Protein AF-A0A1F5BTQ8-F1 (afdb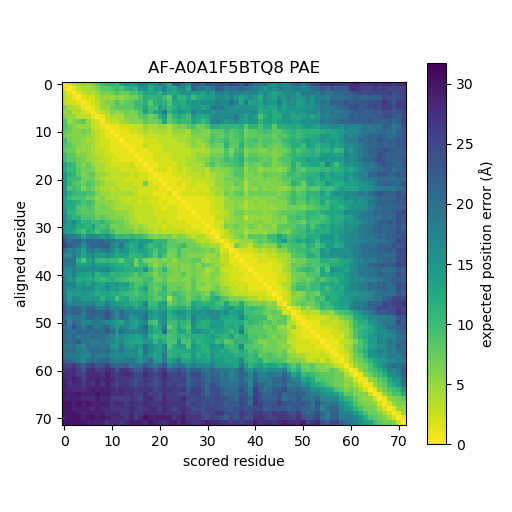_monomer)

Nearest PDB structures (foldseek):
  7zss-assembly1_P  TM=4.810E-01  e=8.437E+00  Drosophila melanogaster

Mean predicted aligned error: 12.71 Å

Structure (mmCIF, N/CA/C/O backbone):
data_AF-A0A1F5BTQ8-F1
#
_entry.id   AF-A0A1F5BTQ8-F1
#
loop_
_atom_site.group_PDB
_atom_site.id
_atom_site.type_symbol
_atom_site.label_atom_id
_atom_site.label_alt_id
_atom_site.label_comp_id
_atom_site.label_asym_id
_atom_site.label_entity_id
_atom_site.label_seq_id
_atom_site.pdbx_PDB_ins_code
_atom_site.Cartn_x
_atom_site.Cartn_y
_atom_site.Cartn_z
_atom_site.occupancy
_atom_site.B_iso_or_equiv
_atom_site.auth_seq_id
_atom_site.auth_comp_id
_atom_site.auth_asym_id
_atom_site.auth_atom_id
_atom_site.pdbx_PDB_model_num
ATOM 1 N N . MET A 1 1 ? 22.470 4.057 -15.495 1.00 59.09 1 MET A N 1
ATOM 2 C CA . MET A 1 1 ? 21.458 3.547 -14.539 1.00 59.09 1 MET A CA 1
ATOM 3 C C . MET A 1 1 ? 20.056 4.002 -14.932 1.00 59.09 1 MET A C 1
ATOM 5 O O . MET A 1 1 ? 19.216 3.136 -15.102 1.00 59.09 1 MET A O 1
ATOM 9 N N . GLU A 1 2 ? 19.797 5.294 -15.172 1.00 61.91 2 GLU A N 1
ATOM 10 C CA . GLU A 1 2 ? 18.444 5.775 -15.543 1.00 61.91 2 GLU A CA 1
ATOM 11 C C . GLU A 1 2 ? 17.908 5.240 -16.883 1.00 61.91 2 GLU A C 1
ATOM 13 O O . GLU A 1 2 ? 16.733 4.905 -17.002 1.00 61.91 2 GLU A O 1
ATOM 18 N N . GLN A 1 3 ? 18.781 5.057 -17.872 1.00 64.62 3 GLN A N 1
ATOM 19 C CA . GLN A 1 3 ? 18.402 4.575 -19.206 1.00 64.62 3 GLN A CA 1
ATOM 20 C C . GLN A 1 3 ? 17.895 3.118 -19.211 1.00 64.62 3 GLN A C 1
ATOM 22 O O . GLN A 1 3 ? 17.028 2.761 -20.003 1.00 64.62 3 GLN A O 1
ATOM 27 N N . PHE A 1 4 ? 18.352 2.302 -18.253 1.00 70.06 4 PHE A N 1
ATOM 28 C CA . PHE A 1 4 ? 17.942 0.902 -18.097 1.00 70.06 4 PHE A CA 1
ATOM 29 C C . PHE A 1 4 ? 16.473 0.773 -17.667 1.00 70.06 4 PHE A C 1
ATOM 31 O O . PHE A 1 4 ? 15.786 -0.163 -18.068 1.00 70.06 4 PHE A O 1
ATOM 38 N N . PHE A 1 5 ? 15.972 1.722 -16.871 1.00 65.88 5 PHE A N 1
ATOM 39 C CA . PHE A 1 5 ? 14.570 1.750 -16.445 1.00 65.88 5 PHE A CA 1
ATOM 40 C C . PHE A 1 5 ? 13.635 2.240 -17.557 1.00 65.88 5 PHE A C 1
ATOM 42 O O . PHE A 1 5 ? 12.508 1.759 -17.655 1.00 65.88 5 PHE A O 1
ATOM 49 N N . ALA A 1 6 ? 14.106 3.154 -18.412 1.00 68.06 6 ALA A N 1
ATOM 50 C CA . ALA A 1 6 ? 13.339 3.658 -19.550 1.00 68.06 6 ALA A CA 1
ATOM 51 C C . ALA A 1 6 ? 13.160 2.594 -20.649 1.00 68.06 6 ALA A C 1
ATOM 53 O O . ALA A 1 6 ? 12.059 2.438 -21.172 1.00 68.06 6 ALA A O 1
ATOM 54 N N . GLU A 1 7 ? 14.200 1.808 -20.947 1.00 72.81 7 GLU A N 1
ATOM 55 C CA . GLU A 1 7 ? 14.121 0.706 -21.921 1.00 72.81 7 GLU A CA 1
ATOM 56 C C . GLU A 1 7 ? 13.288 -0.480 -21.413 1.00 72.81 7 GLU A C 1
ATOM 58 O O . GLU A 1 7 ? 12.594 -1.144 -22.181 1.00 72.81 7 GLU A O 1
ATOM 63 N N . ASN A 1 8 ? 13.289 -0.720 -20.099 1.00 80.94 8 ASN A N 1
ATOM 64 C CA . ASN A 1 8 ? 12.584 -1.838 -19.473 1.00 80.94 8 ASN A CA 1
ATOM 65 C C . ASN A 1 8 ? 11.257 -1.437 -18.816 1.00 80.94 8 ASN A C 1
ATOM 67 O O . ASN A 1 8 ? 10.817 -2.071 -17.856 1.00 80.94 8 ASN A O 1
ATOM 71 N N . SER A 1 9 ? 10.586 -0.407 -19.339 1.00 79.19 9 SER A N 1
ATOM 72 C CA . SER A 1 9 ? 9.310 0.099 -18.803 1.00 79.19 9 SER A CA 1
ATOM 73 C C . SER A 1 9 ? 8.236 -1.001 -18.651 1.00 79.19 9 SER A C 1
ATOM 75 O O . SER A 1 9 ? 7.416 -0.985 -17.730 1.00 79.19 9 SER A O 1
ATOM 77 N N . TRP A 1 10 ? 8.306 -2.040 -19.487 1.00 87.38 10 TRP A N 1
ATOM 78 C CA . TRP A 1 10 ? 7.455 -3.230 -19.418 1.00 87.38 10 TRP A CA 1
ATOM 79 C C . TRP A 1 10 ? 7.617 -4.041 -18.118 1.00 87.38 10 TRP A C 1
ATOM 81 O O . TRP A 1 10 ? 6.641 -4.614 -17.637 1.00 87.38 10 TRP A O 1
ATOM 91 N N . ILE A 1 11 ? 8.806 -4.059 -17.505 1.00 86.56 11 ILE A N 1
ATOM 92 C CA . ILE A 1 11 ? 9.058 -4.763 -16.238 1.00 86.56 11 ILE A CA 1
ATOM 93 C C . ILE A 1 11 ? 8.229 -4.137 -15.117 1.00 86.56 11 ILE A C 1
ATOM 95 O O . ILE A 1 11 ? 7.661 -4.854 -14.294 1.00 86.56 11 ILE A O 1
ATOM 99 N N . VAL A 1 12 ? 8.099 -2.806 -15.109 1.00 85.31 12 VAL A N 1
ATOM 100 C CA . VAL A 1 12 ? 7.257 -2.095 -14.137 1.00 85.31 12 VAL A CA 1
ATOM 101 C C . VAL A 1 12 ? 5.792 -2.468 -14.339 1.00 85.31 12 VAL A C 1
ATOM 103 O O . VAL A 1 12 ? 5.108 -2.780 -13.368 1.00 85.31 12 VAL A O 1
ATOM 106 N N . ALA A 1 13 ? 5.316 -2.520 -15.586 1.00 87.81 13 ALA A N 1
ATOM 107 C CA . ALA A 1 13 ? 3.946 -2.932 -15.884 1.00 87.81 13 ALA A CA 1
ATOM 108 C C . ALA A 1 13 ? 3.663 -4.372 -15.423 1.00 87.81 13 ALA A C 1
ATOM 110 O O . ALA A 1 13 ? 2.657 -4.615 -14.757 1.00 87.81 13 ALA A O 1
ATOM 111 N N . VAL A 1 14 ? 4.573 -5.314 -15.691 1.00 91.00 14 VAL A N 1
ATOM 112 C CA . VAL A 1 14 ? 4.455 -6.705 -15.222 1.00 91.00 14 VAL A CA 1
ATOM 113 C C . VAL A 1 14 ? 4.482 -6.773 -13.698 1.00 91.00 14 VAL A C 1
ATOM 115 O O . VAL A 1 14 ? 3.646 -7.451 -13.109 1.00 91.00 14 VAL A O 1
ATOM 118 N N . ALA A 1 15 ? 5.377 -6.040 -13.035 1.00 87.50 15 ALA A N 1
ATOM 119 C CA . ALA A 1 15 ? 5.440 -5.999 -11.577 1.00 87.50 15 ALA A CA 1
ATOM 120 C C . ALA A 1 15 ? 4.159 -5.415 -10.958 1.00 87.50 15 ALA A C 1
ATOM 122 O O . ALA A 1 15 ? 3.676 -5.915 -9.942 1.00 87.50 15 ALA A O 1
ATOM 123 N N . VAL A 1 16 ? 3.572 -4.387 -11.571 1.00 86.88 16 VAL A N 1
ATOM 124 C CA . VAL A 1 16 ? 2.314 -3.776 -11.126 1.00 86.88 16 VAL A CA 1
ATOM 125 C C . VAL A 1 16 ? 1.151 -4.749 -11.310 1.00 86.88 16 VAL A C 1
ATOM 127 O O . VAL A 1 16 ? 0.431 -5.011 -10.349 1.00 86.88 16 VAL A O 1
ATOM 130 N N . VAL A 1 17 ? 1.007 -5.351 -12.493 1.00 91.25 17 VAL A N 1
ATOM 131 C CA . VAL A 1 17 ? -0.041 -6.346 -12.787 1.00 91.25 17 VAL A CA 1
ATOM 132 C C . VAL A 1 17 ? 0.115 -7.594 -11.923 1.00 91.25 17 VAL A C 1
ATOM 134 O O . VAL A 1 17 ? -0.880 -8.174 -11.499 1.00 91.25 17 VAL A O 1
ATOM 137 N N . TRP A 1 18 ? 1.348 -7.989 -11.615 1.00 90.06 18 TRP A N 1
ATOM 138 C CA . TRP A 1 18 ? 1.615 -9.114 -10.736 1.00 90.06 18 TRP A CA 1
ATOM 139 C C . TRP A 1 18 ? 1.288 -8.776 -9.286 1.00 90.06 18 TRP A C 1
ATOM 141 O O . TRP A 1 18 ? 0.612 -9.558 -8.642 1.00 90.06 18 TRP A O 1
ATOM 151 N N . THR A 1 19 ? 1.709 -7.626 -8.752 1.00 85.69 19 THR A N 1
ATOM 152 C CA . THR A 1 19 ? 1.603 -7.325 -7.310 1.00 85.69 19 THR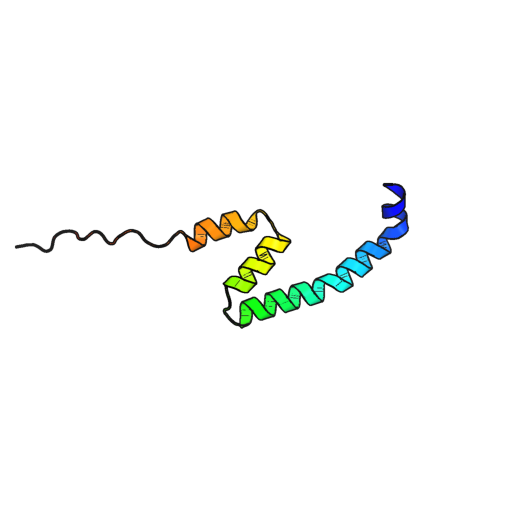 A CA 1
ATOM 153 C C . THR A 1 19 ? 0.265 -6.722 -6.873 1.00 85.69 19 THR A C 1
ATOM 155 O O . THR A 1 19 ? -0.159 -6.969 -5.740 1.00 85.69 19 THR A O 1
ATOM 158 N N . LEU A 1 20 ? -0.424 -5.962 -7.733 1.00 85.56 20 LEU A N 1
ATOM 159 C CA . LEU A 1 20 ? -1.710 -5.327 -7.406 1.00 85.56 20 LEU A CA 1
ATOM 160 C C . LEU A 1 20 ? -2.802 -6.327 -6.998 1.00 85.56 20 LEU A C 1
ATOM 162 O O . LEU A 1 20 ? -3.448 -6.077 -5.979 1.00 85.56 20 LEU A O 1
ATOM 166 N N . PRO A 1 21 ? -3.016 -7.452 -7.710 1.00 89.00 21 PRO A N 1
ATOM 167 C CA . PRO A 1 21 ? -4.055 -8.412 -7.354 1.00 89.00 21 PRO A CA 1
ATOM 168 C C . PRO A 1 21 ? -3.826 -9.024 -5.971 1.00 89.00 21 PRO A C 1
ATOM 170 O O . PRO A 1 21 ? -4.741 -9.033 -5.15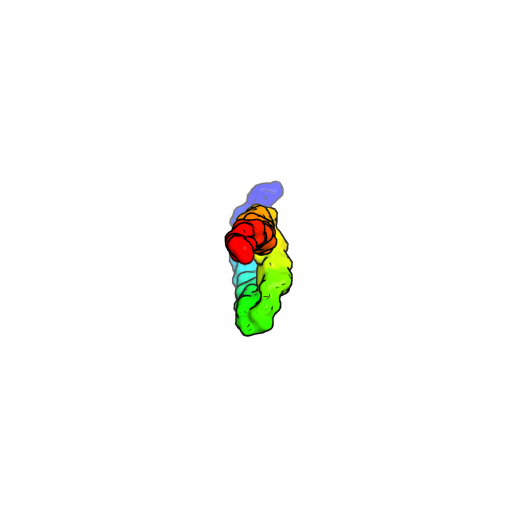0 1.00 89.00 21 PRO A O 1
ATOM 173 N N . TRP A 1 22 ? -2.600 -9.461 -5.659 1.00 83.75 22 TRP A N 1
ATOM 174 C CA . TRP A 1 22 ? -2.290 -10.040 -4.345 1.00 83.75 22 TRP A CA 1
ATOM 175 C C . TRP A 1 22 ? -2.444 -9.015 -3.219 1.00 83.75 22 TRP A C 1
ATOM 177 O O . TRP A 1 22 ? -3.010 -9.333 -2.173 1.00 83.75 22 TRP A O 1
ATOM 187 N N . LYS A 1 23 ? -2.011 -7.766 -3.441 1.00 79.69 23 LYS A N 1
ATOM 188 C CA . LYS A 1 23 ? -2.196 -6.670 -2.478 1.00 79.69 23 LYS A CA 1
ATOM 189 C C . LYS A 1 23 ? -3.674 -6.337 -2.268 1.00 79.69 23 LYS A C 1
ATOM 191 O O . LYS A 1 23 ? -4.109 -6.215 -1.126 1.00 79.69 23 LYS A O 1
ATOM 196 N N . GLY A 1 24 ? -4.451 -6.239 -3.345 1.00 82.00 24 GLY A N 1
ATOM 197 C CA . GLY A 1 24 ? -5.885 -5.954 -3.300 1.00 82.00 24 GLY A CA 1
ATOM 198 C C . GLY A 1 24 ? -6.681 -7.055 -2.601 1.00 82.00 24 GLY A C 1
ATOM 199 O O . GLY A 1 24 ? -7.512 -6.761 -1.745 1.00 82.00 24 GLY A O 1
ATOM 200 N N . VAL A 1 25 ? -6.378 -8.325 -2.886 1.00 84.31 25 VAL A N 1
ATOM 201 C CA . VAL A 1 25 ? -7.011 -9.476 -2.223 1.00 84.31 25 VAL A CA 1
ATOM 202 C C . VAL A 1 25 ? -6.650 -9.528 -0.740 1.00 84.31 25 VAL A C 1
ATOM 204 O O . VAL A 1 25 ? -7.530 -9.762 0.088 1.00 84.31 25 VAL A O 1
ATOM 207 N N . ALA A 1 26 ? -5.392 -9.266 -0.373 1.00 80.06 26 ALA A N 1
ATOM 208 C CA . ALA A 1 26 ? -4.980 -9.202 1.028 1.00 80.06 26 ALA A CA 1
ATOM 209 C C . ALA A 1 26 ? -5.722 -8.084 1.784 1.00 80.06 26 ALA A C 1
ATOM 211 O O . ALA A 1 26 ? -6.221 -8.312 2.889 1.00 80.06 26 ALA A O 1
ATOM 212 N N . LEU A 1 27 ? -5.867 -6.908 1.163 1.00 77.19 27 LEU A N 1
ATOM 213 C CA . LEU A 1 27 ? -6.592 -5.771 1.732 1.00 77.19 27 LEU A CA 1
ATOM 214 C C . LEU A 1 27 ? -8.096 -6.059 1.864 1.00 77.19 27 LEU A C 1
ATOM 216 O O . LEU A 1 27 ? -8.681 -5.829 2.923 1.00 77.19 27 LEU A O 1
ATOM 220 N N . TRP A 1 28 ? -8.717 -6.614 0.815 1.00 78.94 28 TRP A N 1
ATOM 221 C CA . TRP A 1 28 ? -10.138 -6.969 0.801 1.00 78.94 28 TRP A CA 1
ATOM 222 C C . TRP A 1 28 ? -10.448 -8.044 1.843 1.00 78.94 28 TRP A C 1
ATOM 224 O O . TRP A 1 28 ? -11.416 -7.919 2.595 1.00 78.94 28 TRP A O 1
A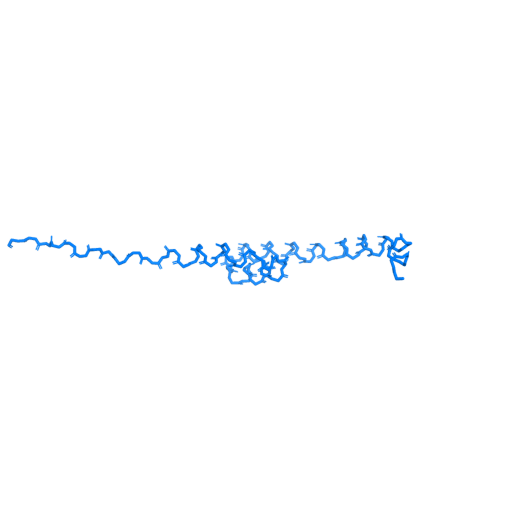TOM 234 N N . LYS A 1 29 ? -9.592 -9.063 1.959 1.00 78.19 29 LYS A N 1
ATOM 235 C CA . LYS A 1 29 ? -9.736 -10.120 2.962 1.00 78.19 29 LYS A CA 1
ATOM 236 C C . LYS A 1 29 ? -9.597 -9.574 4.383 1.00 78.19 29 LYS A C 1
ATOM 238 O O . LYS A 1 29 ? -10.397 -9.944 5.237 1.00 78.19 29 LYS A O 1
ATOM 243 N N . ALA A 1 30 ? -8.653 -8.664 4.633 1.00 77.94 30 ALA A N 1
ATOM 244 C CA . ALA A 1 30 ? -8.496 -8.020 5.938 1.00 77.94 30 ALA A CA 1
ATOM 245 C C . ALA A 1 30 ? -9.699 -7.130 6.306 1.00 77.94 30 ALA A C 1
ATOM 247 O O . ALA A 1 30 ? -10.183 -7.180 7.437 1.00 77.94 30 ALA A O 1
ATOM 248 N N . ALA A 1 31 ? -10.232 -6.374 5.341 1.00 75.19 31 ALA A N 1
ATOM 249 C CA . ALA A 1 31 ? -11.422 -5.549 5.537 1.00 75.19 31 ALA A CA 1
ATOM 250 C C . ALA A 1 31 ? -12.677 -6.399 5.812 1.00 75.19 31 ALA A C 1
ATOM 252 O O . ALA A 1 31 ? -13.455 -6.092 6.713 1.00 75.19 31 ALA A O 1
ATOM 253 N N . ARG A 1 32 ? -12.865 -7.499 5.069 1.00 77.19 32 ARG A N 1
ATOM 254 C CA . ARG A 1 32 ? -14.039 -8.382 5.191 1.00 77.19 32 ARG A CA 1
ATOM 255 C C . ARG A 1 32 ? -14.007 -9.246 6.452 1.00 77.19 32 ARG A C 1
ATOM 257 O O . ARG A 1 32 ? -15.058 -9.530 7.011 1.00 77.19 32 ARG A O 1
ATOM 264 N N . ALA A 1 33 ? -12.821 -9.650 6.905 1.00 77.62 33 ALA A N 1
ATOM 265 C CA . ALA A 1 33 ? -12.650 -10.456 8.113 1.00 77.62 33 ALA A CA 1
ATOM 266 C C . ALA A 1 33 ? -12.782 -9.645 9.419 1.00 77.62 33 ALA A C 1
ATOM 268 O O . ALA A 1 33 ? -12.635 -10.213 10.499 1.00 77.62 33 ALA A O 1
ATOM 269 N N . GLY A 1 34 ? -13.005 -8.324 9.345 1.00 70.31 34 GLY A N 1
ATOM 270 C CA . GLY A 1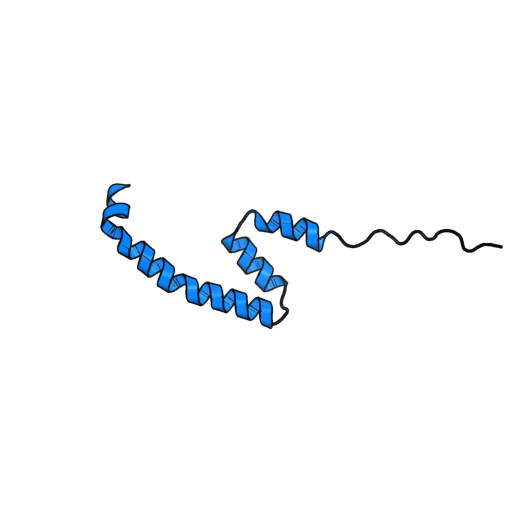 34 ? -13.072 -7.449 10.522 1.00 70.31 34 GLY A CA 1
ATOM 271 C C . GLY A 1 34 ? -11.750 -7.358 11.298 1.00 70.31 34 GLY A C 1
ATOM 272 O O . GLY A 1 34 ? -11.702 -6.821 12.405 1.00 70.31 34 GLY A O 1
ATOM 273 N N . SER A 1 35 ? -10.655 -7.874 10.734 1.00 72.00 35 SER A N 1
ATOM 274 C CA . SER A 1 35 ? -9.341 -7.931 11.362 1.00 72.00 35 SER A CA 1
ATOM 275 C C . SER A 1 35 ? -8.582 -6.634 11.102 1.00 72.00 35 SER A C 1
ATOM 277 O O . SER A 1 35 ? -7.618 -6.573 10.338 1.00 72.00 35 SER A O 1
ATOM 279 N N . LEU A 1 36 ? -9.013 -5.585 11.813 1.00 68.25 36 LEU A N 1
ATOM 280 C CA . LEU A 1 36 ? -8.458 -4.230 11.747 1.00 68.25 36 LEU A CA 1
ATOM 281 C C . LEU A 1 36 ? -6.918 -4.229 11.823 1.00 68.25 36 LEU A C 1
ATOM 283 O O . LEU A 1 36 ? -6.273 -3.505 11.079 1.00 68.25 36 LEU A O 1
ATOM 287 N N . LYS A 1 37 ? -6.315 -5.109 12.636 1.00 73.62 37 LYS A N 1
ATOM 288 C CA . LYS A 1 37 ? -4.851 -5.260 12.758 1.00 73.62 37 LYS A CA 1
ATOM 289 C C . LYS A 1 37 ? -4.154 -5.606 11.433 1.00 73.62 37 LYS A C 1
ATOM 291 O O . LYS A 1 37 ? -3.103 -5.044 11.146 1.00 73.62 37 LYS A O 1
ATOM 296 N N . TRP A 1 38 ? -4.730 -6.498 10.623 1.00 73.75 38 TRP A N 1
ATOM 297 C CA . TRP A 1 38 ? -4.157 -6.898 9.330 1.00 73.75 38 TRP A CA 1
ATOM 298 C C . TRP A 1 38 ? -4.384 -5.847 8.250 1.00 73.75 38 TRP A C 1
ATOM 300 O O . TRP A 1 38 ? -3.498 -5.612 7.432 1.00 73.75 38 TRP A O 1
ATOM 310 N N . PHE A 1 39 ? -5.536 -5.173 8.286 1.00 73.88 39 PHE A N 1
ATOM 311 C CA . PHE A 1 39 ? -5.807 -4.033 7.415 1.00 73.88 39 PHE A CA 1
ATOM 312 C C . PHE A 1 39 ? -4.797 -2.911 7.675 1.00 73.88 39 PHE A C 1
ATOM 314 O O . PHE A 1 39 ? -4.194 -2.405 6.735 1.00 73.88 39 PHE A O 1
ATOM 321 N N . ILE A 1 40 ? -4.534 -2.610 8.952 1.00 72.88 40 ILE A N 1
ATOM 322 C CA . ILE A 1 40 ? -3.535 -1.630 9.390 1.00 72.88 40 ILE A CA 1
ATOM 323 C C . ILE A 1 40 ? -2.127 -2.052 8.974 1.00 72.88 40 ILE A C 1
ATOM 325 O O . ILE A 1 40 ? -1.431 -1.255 8.361 1.00 72.88 40 ILE A O 1
ATOM 329 N N . ALA A 1 41 ? -1.705 -3.289 9.245 1.00 78.56 41 ALA A N 1
ATOM 330 C CA . ALA A 1 41 ? -0.369 -3.757 8.869 1.00 78.56 41 ALA A CA 1
ATOM 331 C C . ALA A 1 41 ? -0.121 -3.645 7.352 1.00 78.56 41 ALA A C 1
ATOM 333 O O . ALA A 1 41 ? 0.913 -3.131 6.931 1.00 78.56 41 ALA A O 1
ATOM 334 N N . LEU A 1 42 ? -1.094 -4.054 6.527 1.00 73.94 42 LEU A N 1
ATOM 335 C CA . LEU A 1 42 ? -1.009 -3.938 5.067 1.00 73.94 42 LEU A CA 1
ATOM 336 C C . LEU A 1 42 ? -1.032 -2.479 4.586 1.00 73.94 42 LEU A C 1
ATOM 338 O O . LEU A 1 42 ? -0.346 -2.152 3.617 1.00 73.94 42 LEU A O 1
ATOM 342 N N . LEU A 1 43 ? -1.777 -1.600 5.261 1.00 74.38 43 LEU A N 1
ATOM 343 C CA . LEU A 1 43 ? -1.789 -0.162 4.981 1.00 74.38 43 LEU A CA 1
ATOM 344 C C . LEU A 1 43 ? -0.450 0.489 5.311 1.00 74.38 43 LEU A C 1
ATOM 346 O O . LEU A 1 43 ? 0.117 1.167 4.461 1.00 74.38 43 LEU A O 1
ATOM 350 N N . VAL A 1 44 ? 0.082 0.246 6.507 1.00 73.06 44 VAL A N 1
ATOM 351 C CA . VAL A 1 44 ? 1.342 0.824 6.996 1.00 73.06 44 VAL A CA 1
ATOM 352 C C . VAL A 1 44 ? 2.503 0.445 6.083 1.00 73.06 44 VAL A C 1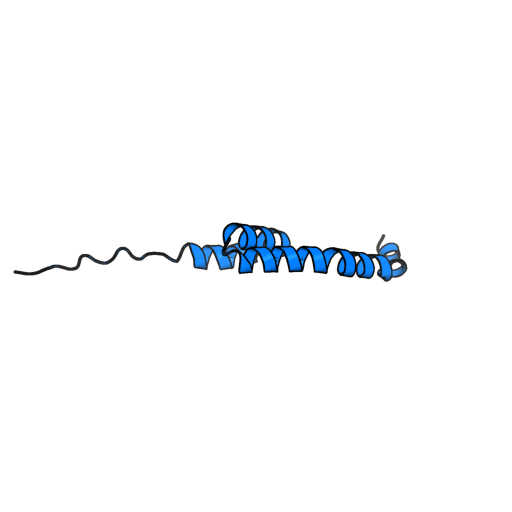
ATOM 354 O O . VAL A 1 44 ? 3.258 1.320 5.667 1.00 73.06 44 VAL A O 1
ATOM 357 N N . VAL A 1 45 ? 2.578 -0.827 5.681 1.00 77.75 45 VAL A N 1
ATOM 358 C CA . VAL A 1 45 ? 3.584 -1.317 4.725 1.00 77.75 45 VAL A CA 1
ATOM 359 C C . VAL A 1 45 ? 3.496 -0.608 3.369 1.00 77.75 45 VAL A C 1
ATOM 361 O O . VAL A 1 45 ? 4.522 -0.395 2.732 1.00 77.75 45 VAL A O 1
ATOM 364 N N . ASN A 1 46 ? 2.297 -0.238 2.907 1.00 71.69 46 ASN A N 1
ATOM 365 C CA . ASN A 1 46 ? 2.133 0.412 1.603 1.00 71.69 46 ASN A CA 1
ATOM 366 C C . ASN A 1 46 ? 2.224 1.938 1.650 1.00 71.69 46 ASN A C 1
ATOM 368 O O . ASN A 1 46 ? 2.401 2.541 0.597 1.00 71.69 46 ASN A O 1
ATOM 372 N N . THR A 1 47 ? 2.052 2.571 2.812 1.00 67.12 47 THR A N 1
ATOM 373 C CA . THR A 1 47 ? 1.775 4.013 2.831 1.00 67.12 47 THR A CA 1
ATOM 374 C C . THR A 1 47 ? 2.570 4.845 3.817 1.00 67.12 47 THR A C 1
ATOM 376 O O . THR A 1 47 ? 2.436 6.049 3.682 1.00 67.12 47 THR A O 1
ATOM 379 N N . LEU A 1 48 ? 3.379 4.266 4.721 1.00 61.25 48 LEU A N 1
ATOM 380 C CA . LEU A 1 48 ? 4.298 4.883 5.712 1.00 61.25 48 LEU A CA 1
ATOM 381 C C . LEU A 1 48 ? 3.820 6.139 6.498 1.00 61.25 48 LEU A C 1
ATOM 383 O O . LEU A 1 48 ? 4.031 6.162 7.701 1.00 61.25 48 LEU A O 1
ATOM 387 N N . GLY A 1 49 ? 3.112 7.111 5.915 1.00 61.44 49 GLY A N 1
ATOM 388 C CA . GLY A 1 49 ? 2.416 8.226 6.568 1.00 61.44 49 GLY A CA 1
ATOM 389 C C . GLY A 1 49 ? 0.924 8.018 6.897 1.00 61.44 49 GLY A C 1
ATOM 390 O O . GLY A 1 49 ? 0.350 8.760 7.689 1.00 61.44 49 GLY A O 1
ATOM 391 N N . VAL A 1 50 ? 0.238 6.982 6.387 1.00 67.81 50 VAL A N 1
ATOM 392 C CA . VAL A 1 50 ? -1.146 6.696 6.868 1.00 67.81 50 VAL A CA 1
ATOM 393 C C . VAL A 1 50 ? -1.141 6.160 8.306 1.00 67.81 50 VAL A C 1
ATOM 395 O O . VAL A 1 50 ? -2.150 6.253 9.009 1.00 67.81 50 VAL A O 1
ATOM 398 N N . LEU A 1 51 ? 0.007 5.656 8.777 1.00 68.56 51 LEU A N 1
ATOM 399 C CA . LEU A 1 51 ? 0.204 5.249 10.167 1.00 68.56 51 LEU A CA 1
ATOM 400 C C . LEU A 1 51 ? -0.130 6.394 11.143 1.00 68.56 51 LEU A C 1
ATOM 402 O O . LEU A 1 51 ? -0.765 6.141 12.167 1.00 68.56 51 LEU A O 1
ATOM 406 N N . GLU A 1 52 ? 0.211 7.644 10.803 1.00 67.19 52 GLU A N 1
ATOM 407 C CA . GLU A 1 52 ? -0.078 8.815 11.641 1.00 67.19 52 GLU A CA 1
ATOM 408 C C . GLU A 1 52 ? -1.578 9.136 11.714 1.00 67.19 52 GLU A C 1
ATOM 410 O O . GLU A 1 52 ? -2.120 9.316 12.807 1.00 67.19 52 GLU A O 1
ATOM 415 N N . ILE A 1 53 ? -2.284 9.140 10.575 1.00 69.62 53 ILE A N 1
ATOM 416 C CA . ILE A 1 53 ? -3.739 9.398 10.520 1.00 69.62 53 ILE A CA 1
ATOM 417 C C . ILE A 1 53 ? -4.497 8.353 11.348 1.00 69.62 53 ILE A C 1
ATOM 419 O O . ILE A 1 53 ? -5.448 8.656 12.074 1.00 69.62 53 ILE A O 1
ATOM 423 N N . LEU A 1 54 ? -4.051 7.105 11.261 1.00 70.88 54 LEU A N 1
ATOM 424 C CA . LEU A 1 54 ? -4.665 5.990 11.952 1.00 70.88 54 LEU A CA 1
ATOM 425 C C . LEU A 1 54 ? -4.390 6.007 13.467 1.00 70.88 54 LEU A C 1
ATOM 427 O O . LEU A 1 54 ? -5.283 5.666 14.246 1.00 70.88 54 LEU A O 1
ATOM 431 N N . TYR A 1 55 ? -3.203 6.450 13.897 1.00 67.38 55 TYR A N 1
ATOM 432 C CA . TYR A 1 55 ? -2.892 6.655 15.314 1.00 67.38 55 TYR A CA 1
ATOM 433 C C . TYR A 1 55 ? -3.848 7.669 15.952 1.00 67.38 55 TYR A C 1
ATOM 435 O O . TYR A 1 55 ? -4.429 7.386 16.998 1.00 67.38 55 TYR A O 1
ATOM 443 N N . ILE A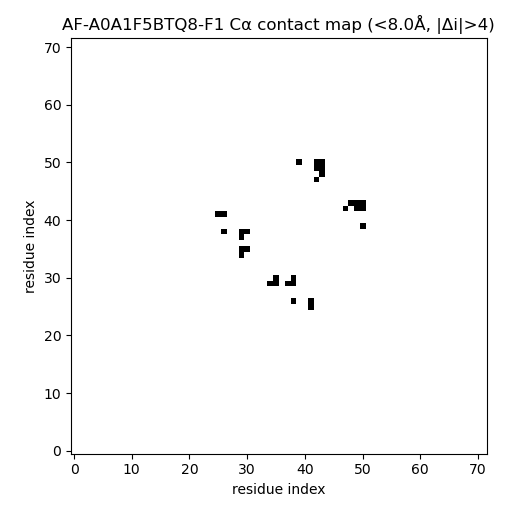 1 56 ? -4.098 8.802 15.284 1.00 70.56 56 ILE A N 1
ATOM 444 C CA . ILE A 1 56 ? -5.055 9.819 15.751 1.00 70.56 56 ILE A CA 1
ATOM 445 C C . ILE A 1 56 ? -6.460 9.218 15.910 1.00 70.56 56 ILE A C 1
ATOM 447 O O . ILE A 1 56 ? -7.131 9.475 16.908 1.00 70.56 56 ILE A O 1
ATOM 451 N N . PHE A 1 57 ? -6.898 8.377 14.970 1.00 69.44 57 PHE A N 1
ATOM 452 C CA . PHE A 1 57 ? -8.216 7.735 15.015 1.00 69.44 57 PHE A CA 1
ATOM 453 C C . PHE A 1 57 ? -8.350 6.680 16.124 1.00 69.44 57 PHE A C 1
ATOM 455 O O . PHE A 1 57 ? -9.368 6.637 16.81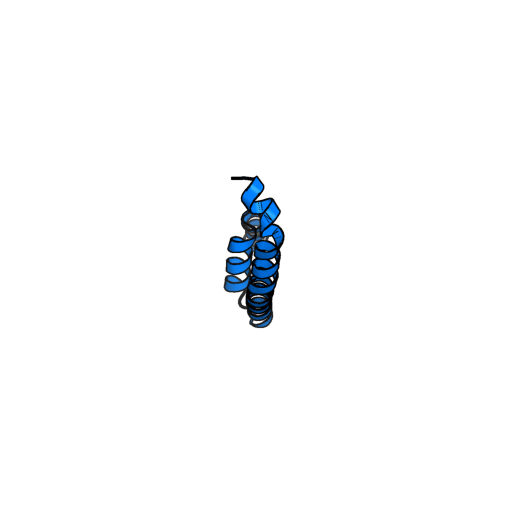6 1.00 69.44 57 PHE A O 1
ATOM 462 N N . ILE A 1 58 ? -7.335 5.828 16.310 1.00 70.06 58 ILE A N 1
ATOM 463 C CA . I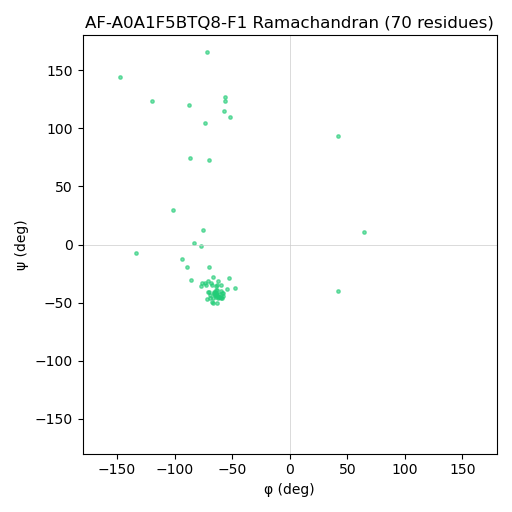LE A 1 58 ? -7.334 4.769 17.335 1.00 70.06 58 ILE A CA 1
ATOM 464 C C . ILE A 1 58 ? -7.203 5.362 18.737 1.00 70.06 58 ILE A C 1
ATOM 466 O O . ILE A 1 58 ? -7.888 4.920 19.661 1.00 70.06 58 ILE A O 1
ATOM 470 N N . PHE A 1 59 ? -6.356 6.378 18.895 1.00 66.06 59 PHE A N 1
ATOM 471 C CA . PHE A 1 59 ? -6.084 7.007 20.183 1.00 66.06 59 PHE A CA 1
ATOM 472 C C . PHE A 1 59 ? -7.133 8.067 20.576 1.00 66.06 59 PHE A C 1
ATOM 474 O O . PHE A 1 59 ? -7.065 8.634 21.662 1.00 66.06 59 PHE A O 1
ATOM 481 N N . SER A 1 60 ? -8.169 8.292 19.755 1.00 60.03 60 SER A N 1
ATOM 482 C CA . SER A 1 60 ? -9.261 9.242 20.045 1.00 60.03 60 SER A CA 1
ATOM 483 C C . SER A 1 60 ? -10.289 8.752 21.091 1.00 60.03 60 SER A C 1
ATOM 485 O O . SER A 1 60 ? -11.360 9.336 21.261 1.00 60.03 60 SER A O 1
ATOM 487 N N . LYS A 1 61 ? -10.011 7.670 21.828 1.00 56.38 61 LYS A N 1
ATOM 488 C CA . LYS A 1 61 ? -10.888 7.136 22.887 1.00 56.38 61 LYS A CA 1
ATOM 489 C C . LYS A 1 61 ? -10.131 7.147 24.218 1.00 56.38 61 LYS A C 1
ATOM 491 O O . LYS A 1 61 ? -9.091 6.521 24.313 1.00 56.38 61 LYS A O 1
ATOM 496 N N . LYS A 1 62 ? -10.585 7.772 25.307 1.00 56.88 62 LYS A N 1
ATOM 497 C CA . LYS A 1 62 ? -11.871 8.381 25.678 1.00 56.88 62 LYS A CA 1
ATOM 498 C C . LYS A 1 62 ? -11.570 9.561 26.606 1.00 56.88 62 LYS A C 1
ATOM 500 O O . LYS A 1 62 ? -10.711 9.435 27.473 1.00 56.88 62 LYS A O 1
ATOM 505 N N . LYS A 1 63 ? -12.344 10.647 26.514 1.00 59.44 63 LYS A N 1
ATOM 506 C CA . LYS A 1 63 ? -12.472 11.569 27.651 1.00 59.44 63 LYS A CA 1
ATOM 507 C C . LYS A 1 63 ? -12.963 10.755 28.861 1.00 59.44 63 LYS A C 1
ATOM 509 O O . LYS A 1 63 ? -13.979 10.067 28.707 1.00 59.44 63 LYS A O 1
ATOM 514 N N . PRO A 1 64 ? -12.289 10.793 30.025 1.00 57.62 64 PRO A N 1
ATOM 515 C CA . PRO A 1 64 ? -12.897 10.310 31.253 1.00 57.62 64 PRO A CA 1
ATOM 516 C C . PRO A 1 64 ? -14.200 11.085 31.427 1.00 57.62 64 PRO A C 1
ATOM 518 O O . PRO A 1 64 ? -14.229 12.315 31.346 1.00 57.62 64 PRO A O 1
ATOM 521 N N . LYS A 1 65 ? -15.300 10.339 31.527 1.00 55.91 65 LYS A N 1
ATOM 522 C CA . LYS A 1 65 ? -16.619 10.893 31.792 1.00 55.91 65 LYS A CA 1
ATOM 523 C C . LYS A 1 65 ? -16.488 11.657 33.103 1.00 55.91 65 LYS A C 1
ATOM 525 O O . LYS A 1 65 ? -16.157 11.060 34.118 1.00 55.91 65 LYS A O 1
ATOM 530 N N . SER A 1 66 ? -16.654 12.973 33.031 1.00 62.47 66 SER A N 1
ATOM 531 C CA . SER A 1 66 ? -16.727 13.842 34.192 1.00 62.47 66 SER A CA 1
ATOM 532 C C . SER A 1 66 ? -17.779 13.269 35.133 1.00 62.47 66 SER A C 1
ATOM 534 O O . SER A 1 66 ? -18.972 13.307 34.819 1.00 62.47 66 SER A O 1
ATOM 536 N N . GLU A 1 67 ? -17.337 12.731 36.263 1.00 64.94 67 GLU A N 1
ATOM 537 C CA . GLU A 1 67 ? -18.173 12.523 37.439 1.00 64.94 67 GLU A CA 1
ATOM 538 C C . GLU A 1 67 ? -18.466 13.908 38.022 1.00 64.94 67 GLU A C 1
ATOM 540 O O . GLU A 1 67 ? -17.892 14.361 39.006 1.00 64.94 67 GLU A O 1
ATOM 545 N N . GLY A 1 68 ? -19.319 14.643 37.310 1.00 63.00 68 GLY A N 1
ATOM 546 C CA . GLY A 1 68 ? -20.004 15.796 37.849 1.00 63.00 68 GLY A CA 1
ATOM 547 C C . GLY A 1 68 ? -21.085 15.279 38.781 1.00 63.00 68 GLY A C 1
ATOM 548 O O . GLY A 1 68 ? -22.092 14.762 38.312 1.00 63.00 68 GLY A O 1
ATOM 549 N N . VAL A 1 69 ? -20.812 15.398 40.079 1.00 67.75 69 VAL A N 1
ATOM 550 C CA . VAL A 1 69 ? -21.757 15.838 41.111 1.00 67.75 69 VAL A CA 1
ATOM 551 C C . VAL A 1 69 ? -23.170 15.253 40.963 1.00 67.75 69 VAL A C 1
ATOM 553 O O . VAL A 1 69 ? -24.031 15.831 40.301 1.00 67.75 69 VAL A O 1
ATOM 556 N N . SER A 1 70 ? -23.430 14.138 41.651 1.00 61.00 70 SER A N 1
ATOM 557 C CA . SER A 1 70 ? -24.793 13.838 42.100 1.00 61.00 70 SER A CA 1
ATOM 558 C C . SER A 1 70 ? -25.000 14.510 43.452 1.00 61.00 70 SER A C 1
ATOM 560 O O . SER A 1 70 ? -24.251 14.273 44.395 1.00 61.00 70 SER A O 1
ATOM 562 N N . ASN A 1 71 ? -25.991 15.389 43.467 1.00 63.16 71 ASN A N 1
ATOM 563 C CA . ASN A 1 71 ? -26.369 16.315 44.523 1.00 63.16 71 ASN A CA 1
ATOM 564 C C . ASN A 1 71 ? -27.015 15.643 45.747 1.00 63.16 71 ASN A C 1
ATOM 566 O O . ASN A 1 71 ? -27.578 14.558 45.609 1.00 63.16 71 ASN A O 1
ATOM 570 N N . ALA A 1 72 ? -27.071 16.454 46.814 1.00 49.97 72 ALA A N 1
ATOM 571 C CA . ALA A 1 72 ? -28.123 16.563 47.839 1.00 49.97 72 ALA A CA 1
ATOM 572 C C . ALA A 1 72 ? -28.157 15.527 48.971 1.00 49.97 72 ALA A C 1
ATOM 574 O O . ALA A 1 72 ? -28.359 14.325 48.705 1.00 49.97 72 ALA A O 1
#

InterPro domains:
  IPR043712 Domain of unknown function DUF5652 [PF18893] (7-65)

Sequence (72 aa):
MEQFFAENSWIVAVAVVWTLPWKGVALWKAARAGSLKWFIALLVVNTLGVLEILYIFIFSKKKPKSEGVSNA

pLDDT: mean 72.76, std 9.8, range [49.97, 91.25]

Secondary structure (DSSP, 8-state):
-HHHHHHTHHHHHHHHHHHHHHHHHHHHHHHHTT-HHHHHHHHHHHHSSHHHHHHHHHS-------------

Solvent-accessible surface area (backbone atoms only — not comparable to full-atom values): 4408 Å² total; per-residue (Å²): 116,72,66,61,53,66,77,43,48,64,56,55,52,49,51,46,66,60,47,49,57,59,53,49,50,54,46,51,51,21,60,74,68,68,37,60,70,55,33,46,52,57,45,35,77,73,49,70,62,56,49,59,62,48,46,57,63,68,65,68,68,71,82,79,77,79,84,71,78,85,78,136

Foldseek 3Di:
DVVVCVVVVVVVVVVCVVVVVVLVVQLVCCVVVVVVVSNLVSCCVVPVVVVVVVCCVVVPDDDPDPPPDDDD

Organism: NCBI:txid1797298

Radius of gyration: 21.86 Å; Cα contacts (8 Å, |Δi|>4): 16; chains: 1; bounding box: 50×27×70 Å